Protein AF-A0AAD1P158-F1 (afdb_monomer_lite)

Sequence (132 aa):
MSQLLAHVVNGLGEASGDFLGRVFMQLELGDKYRGQFFTPWDVARMMAAMQLGDTEALFRDKPFITLSEPACGAGCMVLAFADVLRKGGVATAPVSVGLRDRYRSACGRNGIHTAVPVRDCRRSGGRQYPGE

Foldseek 3Di:
DVPVVVVVVVQVVPDQAPSVLVVCVVVVVDDVVVPDDDDDLVNLLVVLCVVCPQLCVVPVPPLEEEAEDAACFQNRNVSSNQVNCVVNVNQARWYQYFYHHPDCVRDPDDRDRDRPNSDDPDDDDDDDDDDD

Radius of gyration: 16.16 Å; chains: 1; bounding box: 36×33×43 Å

Secondary structure (DSSP, 8-state):
-HHHHHHHHHHHHHSSS-HHHHHHHHTT---TTTT-----HHHHHHHHHHHH--HHHHHSS-S-EEEEETT-TTSHHHHHHHHHHHHTT-SS--EEEEE--SSTTTS-SS---EE-----SS-----PPPP-

Structure (mmCIF, N/CA/C/O backbone):
data_AF-A0AAD1P158-F1
#
_entry.id   AF-A0AAD1P158-F1
#
loop_
_atom_site.group_PDB
_atom_site.id
_atom_site.type_symbol
_atom_site.label_atom_id
_atom_site.label_alt_id
_atom_site.label_comp_id
_atom_site.label_asym_id
_atom_site.label_entity_id
_atom_site.label_seq_id
_atom_site.pdbx_PDB_ins_code
_atom_site.Cartn_x
_atom_site.Cartn_y
_atom_site.Cartn_z
_atom_site.occupancy
_atom_site.B_iso_or_equiv
_atom_site.auth_seq_id
_atom_site.auth_comp_id
_atom_site.auth_asym_id
_atom_site.auth_atom_id
_atom_site.pdbx_PDB_model_num
ATOM 1 N N . MET A 1 1 ? 7.686 21.144 -18.673 1.00 57.72 1 MET A N 1
ATOM 2 C CA . MET A 1 1 ? 7.757 20.337 -17.430 1.00 57.72 1 MET A CA 1
ATOM 3 C C . MET A 1 1 ? 6.441 20.262 -16.637 1.00 57.72 1 MET A C 1
ATOM 5 O O . MET A 1 1 ? 6.331 19.378 -15.803 1.00 57.72 1 MET A O 1
ATOM 9 N N . SER A 1 2 ? 5.419 21.094 -16.889 1.00 83.56 2 SER A N 1
ATOM 10 C CA . SER A 1 2 ? 4.143 21.078 -16.136 1.00 83.56 2 SER A CA 1
ATOM 11 C C . SER A 1 2 ? 3.178 19.931 -16.484 1.00 83.56 2 SER A C 1
ATOM 13 O O . SER A 1 2 ? 2.347 19.565 -15.659 1.00 83.56 2 SER A O 1
ATOM 15 N N . GLN A 1 3 ? 3.286 19.339 -17.678 1.00 90.75 3 GLN A N 1
ATOM 16 C CA . GLN A 1 3 ? 2.332 18.331 -18.164 1.00 90.75 3 GLN A CA 1
ATOM 17 C C . GLN A 1 3 ? 2.412 16.994 -17.408 1.00 90.75 3 GLN A C 1
ATOM 19 O O . GLN A 1 3 ? 1.382 16.450 -17.030 1.00 90.75 3 GLN A O 1
ATOM 24 N N . LEU A 1 4 ? 3.616 16.482 -17.119 1.00 90.25 4 LEU A N 1
ATOM 25 C CA . LEU A 1 4 ? 3.776 15.223 -16.372 1.00 90.25 4 LEU A CA 1
ATOM 26 C C . LEU A 1 4 ? 3.225 15.321 -14.949 1.00 90.25 4 LEU A C 1
ATOM 28 O O . LEU A 1 4 ? 2.531 14.417 -14.494 1.00 90.25 4 LEU A O 1
ATOM 32 N N . LEU A 1 5 ? 3.482 16.439 -14.266 1.00 92.00 5 LEU A N 1
ATOM 33 C CA . LEU A 1 5 ? 2.915 16.686 -12.944 1.00 92.00 5 LEU A CA 1
ATOM 34 C C . LEU A 1 5 ? 1.381 16.707 -12.997 1.00 92.00 5 LEU A C 1
ATOM 36 O O . LEU A 1 5 ? 0.744 16.097 -12.146 1.00 92.00 5 LEU A O 1
ATOM 40 N N . ALA A 1 6 ? 0.793 17.348 -14.013 1.00 93.69 6 ALA A N 1
ATOM 41 C CA . ALA A 1 6 ? -0.656 17.357 -14.197 1.00 93.69 6 ALA A CA 1
ATOM 42 C C . ALA A 1 6 ? -1.222 15.939 -14.387 1.00 93.69 6 ALA A C 1
ATOM 44 O O . ALA A 1 6 ? -2.217 15.593 -13.756 1.00 93.69 6 ALA A O 1
ATOM 45 N N . HIS A 1 7 ? -0.563 15.085 -15.178 1.00 91.69 7 HIS A N 1
ATOM 46 C CA . HIS A 1 7 ? -0.972 13.685 -15.330 1.00 91.69 7 HIS A CA 1
ATOM 47 C C . HIS A 1 7 ? -0.879 12.892 -14.023 1.00 91.69 7 HIS A C 1
ATOM 49 O O . HIS A 1 7 ? -1.784 12.118 -13.727 1.00 91.69 7 HIS A O 1
ATOM 55 N N . VAL A 1 8 ? 0.170 13.104 -13.222 1.00 92.25 8 VAL A N 1
ATOM 56 C CA . VAL A 1 8 ? 0.309 12.449 -11.912 1.00 92.25 8 VAL A CA 1
ATOM 57 C C . VAL A 1 8 ? -0.792 12.897 -10.953 1.00 92.25 8 VAL A C 1
ATOM 59 O O . VAL A 1 8 ? -1.414 12.057 -10.310 1.00 92.25 8 VAL A O 1
ATOM 62 N N . VAL A 1 9 ? -1.068 14.202 -10.879 1.00 92.88 9 VAL A N 1
ATOM 63 C CA . VAL A 1 9 ? -2.142 14.744 -10.032 1.00 92.88 9 VAL A CA 1
ATOM 64 C C . VAL A 1 9 ? -3.499 14.180 -10.452 1.00 92.88 9 VAL A C 1
ATOM 66 O O . VAL A 1 9 ? -4.256 13.725 -9.597 1.00 92.88 9 VAL A O 1
ATOM 69 N N . ASN A 1 10 ? -3.785 14.149 -11.755 1.00 92.62 10 ASN A N 1
ATOM 70 C CA . ASN A 1 10 ? -5.036 13.601 -12.272 1.00 92.62 10 ASN A CA 1
ATOM 71 C C . ASN A 1 10 ? -5.158 12.097 -11.980 1.00 92.62 10 ASN A C 1
ATOM 73 O O . ASN A 1 10 ? -6.175 11.665 -11.446 1.00 92.62 10 ASN A O 1
ATOM 77 N N . GLY A 1 11 ? -4.109 11.312 -12.248 1.00 89.38 11 GLY A N 1
ATOM 78 C CA . GLY A 1 11 ? -4.113 9.863 -12.023 1.00 89.38 11 GLY A CA 1
ATOM 79 C C . GLY A 1 11 ? -4.240 9.472 -10.548 1.00 89.38 11 GLY A C 1
ATOM 80 O O . GLY A 1 11 ? -4.922 8.504 -10.222 1.00 89.38 11 GLY A O 1
ATOM 81 N N . LEU A 1 12 ? -3.648 10.252 -9.637 1.00 89.06 12 LEU A N 1
ATOM 82 C CA . LEU A 1 12 ? -3.843 10.078 -8.192 1.00 89.06 12 LEU A CA 1
ATOM 83 C C . LEU A 1 12 ? -5.257 10.471 -7.729 1.00 89.06 12 LEU A C 1
ATOM 85 O O . LEU A 1 12 ? -5.711 9.986 -6.693 1.00 89.06 12 LEU A O 1
ATOM 89 N N . GLY A 1 13 ? -5.941 11.352 -8.465 1.00 87.56 13 GLY A N 1
ATOM 90 C CA . GLY A 1 13 ? -7.290 11.824 -8.150 1.00 87.56 13 GLY A CA 1
ATOM 91 C C . GLY A 1 13 ? -8.424 10.933 -8.668 1.00 87.56 13 GLY A C 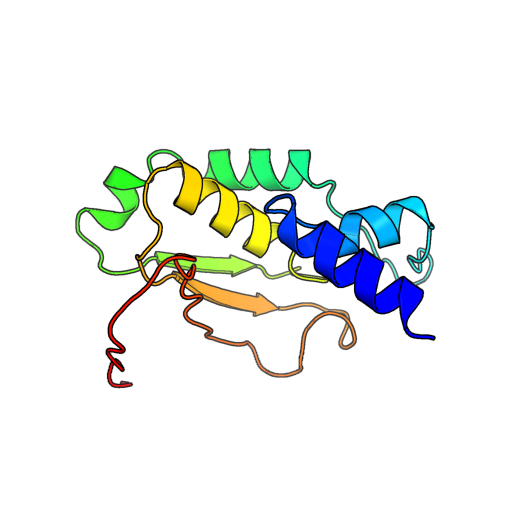1
ATOM 92 O O . GLY A 1 13 ? -9.506 10.953 -8.087 1.00 87.56 13 GLY A O 1
ATOM 93 N N . GLU A 1 14 ? -8.203 10.154 -9.731 1.00 86.88 14 GLU A N 1
ATOM 94 C CA . GLU A 1 14 ? -9.245 9.322 -10.357 1.00 86.88 14 GLU A CA 1
ATOM 95 C C . GLU A 1 14 ? -9.705 8.161 -9.476 1.00 86.88 14 GLU A C 1
ATOM 97 O O . GLU A 1 14 ? -10.902 7.899 -9.349 1.00 86.88 14 GLU A O 1
ATOM 102 N N . ALA A 1 15 ? -8.758 7.433 -8.888 1.00 80.81 15 ALA A N 1
ATOM 103 C CA . ALA A 1 15 ? -9.063 6.251 -8.107 1.00 80.81 15 ALA A CA 1
ATOM 104 C C . ALA A 1 1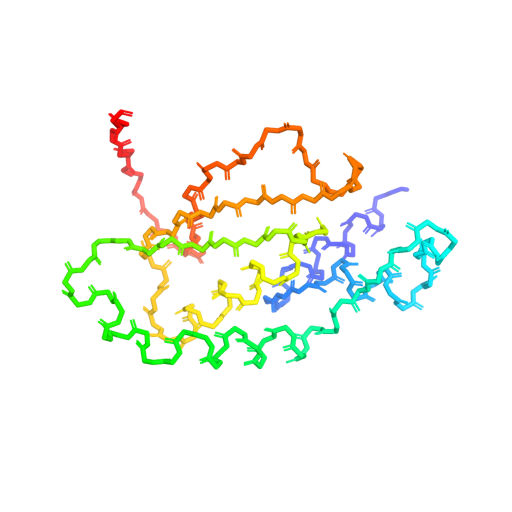5 ? -8.009 6.008 -7.034 1.00 80.81 15 ALA A C 1
ATOM 106 O O . ALA A 1 15 ? -6.809 6.189 -7.224 1.00 80.81 15 ALA A O 1
ATOM 107 N N . SER A 1 16 ? -8.474 5.489 -5.908 1.00 80.06 16 SER A N 1
ATOM 108 C CA . SER A 1 16 ? -7.610 4.930 -4.879 1.00 80.06 16 SER A CA 1
ATOM 109 C C . SER A 1 16 ? -6.830 3.727 -5.396 1.00 80.06 16 SER A C 1
ATOM 111 O O . SER A 1 16 ? -7.410 2.755 -5.891 1.00 80.06 16 SER A O 1
ATOM 113 N N . GLY A 1 17 ? -5.525 3.753 -5.180 1.00 86.75 17 GLY A N 1
ATOM 114 C CA . GLY A 1 17 ? -4.669 2.592 -5.320 1.00 86.75 17 GLY A CA 1
ATOM 115 C C . GLY A 1 17 ? -3.230 2.979 -5.586 1.00 86.75 17 GLY A C 1
ATOM 116 O O . GLY A 1 17 ? -2.867 4.153 -5.531 1.00 86.75 17 GLY A O 1
ATOM 117 N N . ASP A 1 18 ? -2.414 1.982 -5.904 1.00 90.25 18 ASP A N 1
ATOM 118 C CA . ASP A 1 18 ? -1.010 2.201 -6.233 1.00 90.25 18 ASP A CA 1
ATOM 119 C C . ASP A 1 18 ? -0.844 2.639 -7.701 1.00 90.25 18 ASP A C 1
ATOM 121 O O . ASP A 1 18 ? -0.457 1.868 -8.580 1.00 90.25 18 ASP A O 1
ATOM 125 N N . PHE A 1 19 ? -1.246 3.876 -8.010 1.00 91.44 19 PHE A N 1
ATOM 126 C CA . PHE A 1 19 ? -1.091 4.451 -9.352 1.00 91.44 19 PHE A CA 1
ATOM 127 C C . PHE A 1 19 ? 0.386 4.535 -9.757 1.00 91.44 19 PHE A C 1
ATOM 129 O O . PHE A 1 19 ? 0.759 4.048 -10.824 1.00 91.44 19 PHE A O 1
ATOM 136 N N . LEU A 1 20 ? 1.229 5.108 -8.893 1.00 90.62 20 LEU A N 1
ATOM 137 C CA . LEU A 1 20 ? 2.649 5.293 -9.189 1.00 90.62 20 LEU A CA 1
ATOM 138 C C . LEU A 1 20 ? 3.386 3.959 -9.294 1.00 90.62 20 LEU A C 1
ATOM 140 O O . LEU A 1 20 ? 4.178 3.801 -10.218 1.00 90.62 20 LEU A O 1
ATOM 144 N N . GLY A 1 21 ? 3.098 2.985 -8.426 1.00 89.25 21 GLY A N 1
ATOM 145 C CA . GLY A 1 21 ? 3.670 1.647 -8.534 1.00 89.25 21 GLY A CA 1
ATOM 146 C C . GLY A 1 21 ? 3.251 0.939 -9.818 1.00 89.25 21 GLY A C 1
ATOM 147 O O . GLY A 1 21 ? 4.102 0.361 -10.490 1.00 89.25 21 GLY A O 1
ATOM 148 N N . ARG A 1 22 ? 1.987 1.063 -10.250 1.00 90.44 22 ARG A N 1
ATOM 149 C CA . ARG A 1 22 ? 1.547 0.522 -11.550 1.00 90.44 22 ARG A CA 1
ATOM 150 C C . ARG A 1 22 ? 2.297 1.145 -12.723 1.00 90.44 22 ARG A C 1
ATOM 152 O O . ARG A 1 22 ? 2.800 0.401 -13.558 1.00 90.44 22 ARG A O 1
ATOM 159 N N . VAL A 1 23 ? 2.421 2.473 -12.768 1.00 91.56 23 VAL A N 1
ATOM 160 C CA . VAL A 1 23 ? 3.193 3.164 -13.818 1.00 91.56 23 VAL A CA 1
ATOM 161 C C . VAL A 1 23 ? 4.660 2.726 -13.785 1.00 91.56 23 VAL A C 1
ATOM 163 O O . VAL A 1 23 ? 5.241 2.430 -14.825 1.00 91.56 23 VAL A O 1
ATOM 166 N N . PHE A 1 24 ? 5.251 2.623 -12.594 1.00 90.12 24 PHE A N 1
ATOM 167 C CA . PHE A 1 24 ? 6.638 2.202 -12.409 1.00 90.12 24 PHE A CA 1
ATOM 168 C C . PHE A 1 24 ? 6.890 0.772 -12.909 1.00 90.12 24 PHE A C 1
ATOM 170 O O . PHE A 1 24 ? 7.892 0.519 -13.578 1.00 90.12 24 PHE A O 1
ATOM 177 N N . MET A 1 25 ? 5.959 -0.148 -12.635 1.00 88.88 25 MET A N 1
ATOM 178 C CA . MET A 1 25 ? 5.995 -1.521 -13.143 1.00 88.88 25 MET A CA 1
ATOM 179 C C . MET A 1 25 ? 5.797 -1.578 -14.662 1.00 88.88 25 MET A C 1
ATOM 181 O O . MET A 1 25 ? 6.532 -2.293 -15.334 1.00 88.88 25 MET A O 1
ATOM 185 N N . GLN A 1 26 ? 4.833 -0.826 -15.207 1.00 91.50 26 GLN A N 1
ATOM 186 C CA . GLN A 1 26 ? 4.534 -0.794 -16.647 1.00 91.50 26 GLN A CA 1
ATOM 187 C C . GLN A 1 26 ? 5.690 -0.245 -17.483 1.00 91.50 26 GLN A C 1
ATOM 189 O O . GLN A 1 26 ? 5.912 -0.702 -18.598 1.00 91.50 26 GLN A O 1
ATOM 194 N N . LEU A 1 27 ? 6.418 0.733 -16.945 1.00 92.44 27 LEU A N 1
ATOM 195 C CA . LEU A 1 27 ? 7.603 1.305 -17.578 1.00 92.44 27 LEU A CA 1
ATOM 196 C C . LEU A 1 27 ? 8.881 0.492 -17.302 1.00 92.44 27 LEU A C 1
ATOM 198 O O . LEU A 1 27 ? 9.960 0.913 -17.709 1.00 92.44 27 LEU A O 1
ATOM 202 N N . GLU A 1 28 ? 8.772 -0.636 -16.591 1.00 89.50 28 GLU A N 1
ATOM 203 C CA . GLU A 1 28 ? 9.887 -1.506 -16.202 1.00 89.50 28 GLU A CA 1
ATOM 204 C C . GLU A 1 28 ? 11.053 -0.766 -15.521 1.00 89.50 28 GLU A C 1
ATOM 206 O O . GLU A 1 28 ? 12.218 -1.130 -15.666 1.00 89.50 28 GLU A O 1
ATOM 211 N N . LEU A 1 29 ? 10.749 0.261 -14.723 1.00 88.31 29 LEU A N 1
ATOM 212 C CA . LEU A 1 29 ? 11.761 1.108 -14.074 1.00 88.31 29 LEU A CA 1
ATOM 213 C C . LEU A 1 29 ? 12.426 0.443 -12.853 1.00 88.31 29 LEU A C 1
ATOM 215 O O . LEU A 1 29 ? 13.264 1.051 -12.186 1.00 88.31 29 LEU A O 1
ATOM 219 N N . GLY A 1 30 ? 12.042 -0.796 -12.539 1.00 83.25 30 GLY A N 1
ATOM 220 C CA . GLY A 1 30 ? 12.556 -1.563 -11.409 1.00 83.25 30 GLY A CA 1
ATOM 221 C C . GLY A 1 30 ? 13.939 -2.155 -11.647 1.00 83.25 30 GLY A C 1
ATOM 222 O O . GLY A 1 30 ? 14.233 -2.715 -12.701 1.00 83.25 30 GLY A O 1
ATOM 223 N N . ASP A 1 31 ? 14.774 -2.105 -10.611 1.00 83.56 31 ASP A N 1
ATOM 224 C CA . ASP A 1 31 ? 16.100 -2.716 -10.636 1.00 83.56 31 ASP A CA 1
ATOM 225 C C . ASP A 1 31 ? 16.043 -4.181 -10.168 1.00 83.56 31 ASP A C 1
ATOM 227 O O . ASP A 1 31 ? 16.087 -4.491 -8.970 1.00 83.56 31 ASP A O 1
ATOM 231 N N . LYS A 1 32 ? 15.958 -5.090 -11.146 1.00 79.44 32 LYS A N 1
ATOM 232 C CA . LYS A 1 32 ? 15.922 -6.546 -10.931 1.00 79.44 32 LYS A CA 1
ATOM 233 C C . LYS A 1 32 ? 17.220 -7.069 -10.299 1.00 79.44 32 LYS A C 1
ATOM 235 O O . LYS A 1 32 ? 17.173 -7.991 -9.489 1.00 79.44 32 LYS A O 1
ATOM 240 N N . TYR A 1 33 ? 18.367 -6.460 -10.614 1.00 79.88 33 TYR A N 1
ATOM 241 C CA . TYR A 1 33 ? 19.676 -6.873 -10.091 1.00 79.88 33 TYR A CA 1
ATOM 242 C C . TYR A 1 33 ? 19.842 -6.528 -8.612 1.00 79.8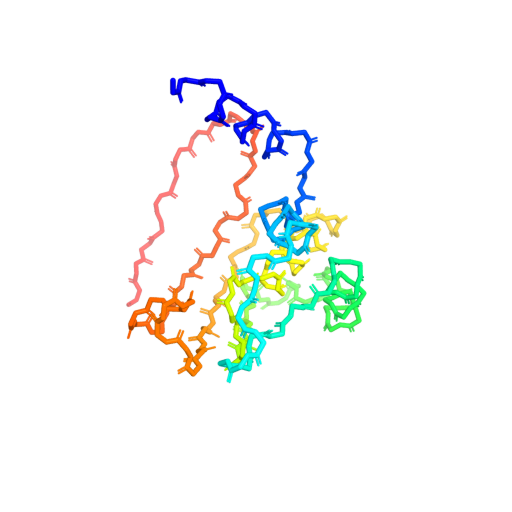8 33 TYR A C 1
ATOM 244 O O . TYR A 1 33 ? 20.567 -7.207 -7.889 1.00 79.88 33 TYR A O 1
ATOM 252 N N . ARG A 1 34 ? 19.125 -5.504 -8.140 1.00 78.94 34 ARG A N 1
ATOM 253 C CA . ARG A 1 34 ? 19.058 -5.135 -6.720 1.00 78.94 34 ARG A CA 1
ATOM 254 C C . ARG A 1 34 ? 17.911 -5.817 -5.971 1.00 78.94 34 ARG A C 1
ATOM 256 O O . ARG A 1 34 ? 17.670 -5.483 -4.813 1.00 78.94 34 ARG A O 1
ATOM 263 N N . GLY A 1 35 ? 17.231 -6.776 -6.607 1.00 74.56 35 GLY A N 1
ATOM 264 C CA . GLY A 1 35 ? 16.169 -7.570 -5.993 1.00 74.56 35 GLY A CA 1
ATOM 265 C C . GLY A 1 35 ? 14.897 -6.777 -5.693 1.00 74.56 35 GLY A C 1
ATOM 266 O O . GLY A 1 35 ? 14.203 -7.098 -4.730 1.00 74.56 35 GLY A O 1
ATOM 267 N N . GLN A 1 36 ? 14.595 -5.730 -6.470 1.00 80.88 36 GLN A N 1
ATOM 268 C CA . GLN A 1 36 ? 13.319 -5.024 -6.352 1.00 80.88 36 GLN A CA 1
ATOM 269 C C . GLN A 1 36 ? 12.218 -5.845 -7.025 1.00 80.88 36 GLN A C 1
ATOM 271 O O . GLN A 1 36 ? 12.189 -5.987 -8.248 1.00 80.88 36 GLN A O 1
ATOM 276 N N . PHE A 1 37 ? 11.304 -6.368 -6.214 1.00 81.62 37 PHE A N 1
ATOM 277 C CA . PHE A 1 37 ? 10.111 -7.067 -6.674 1.00 81.62 37 PHE A CA 1
ATOM 278 C C . PHE A 1 37 ? 8.879 -6.277 -6.255 1.00 81.62 37 PHE A C 1
ATOM 280 O O . PHE A 1 37 ? 8.805 -5.773 -5.135 1.00 81.62 37 PHE A O 1
ATOM 287 N N . PHE A 1 38 ? 7.917 -6.170 -7.166 1.00 84.62 38 PHE A N 1
ATOM 288 C CA . PHE A 1 38 ? 6.691 -5.418 -6.942 1.00 84.62 38 PHE A CA 1
ATOM 289 C C . PHE A 1 38 ? 5.516 -6.375 -6.800 1.00 84.62 38 PHE A C 1
ATOM 291 O O . PHE A 1 38 ? 5.313 -7.248 -7.645 1.00 84.62 38 PHE A O 1
ATOM 298 N N . THR A 1 39 ? 4.729 -6.185 -5.745 1.00 89.81 39 THR A N 1
ATOM 299 C CA . THR A 1 39 ? 3.456 -6.883 -5.560 1.00 89.81 39 THR A CA 1
ATOM 300 C C . THR A 1 39 ? 2.408 -6.245 -6.473 1.00 89.81 39 THR A C 1
ATOM 302 O O . THR A 1 39 ? 2.132 -5.055 -6.316 1.00 89.81 39 THR A O 1
ATOM 305 N N . PRO A 1 40 ? 1.786 -6.988 -7.407 1.00 91.44 40 PRO A N 1
ATOM 306 C CA . PRO A 1 40 ? 0.711 -6.442 -8.228 1.00 91.44 40 PRO A CA 1
ATOM 307 C C . PRO A 1 40 ? -0.465 -5.958 -7.369 1.00 91.44 40 PRO A C 1
ATOM 309 O O . PRO A 1 40 ? -0.839 -6.611 -6.393 1.00 91.44 40 PRO A O 1
ATOM 312 N N . TRP A 1 41 ? -1.081 -4.839 -7.762 1.00 92.62 41 TRP A N 1
ATOM 313 C CA . TRP A 1 41 ? -2.124 -4.160 -6.980 1.00 92.62 41 TRP A CA 1
ATOM 314 C C . TRP A 1 41 ? -3.279 -5.077 -6.548 1.00 92.62 41 TRP A C 1
ATOM 316 O O . TRP A 1 41 ? -3.707 -5.040 -5.395 1.00 92.62 41 TRP A O 1
ATOM 326 N N . ASP A 1 42 ? -3.776 -5.931 -7.443 1.00 93.69 42 ASP A N 1
ATOM 327 C CA . ASP A 1 42 ? -4.895 -6.824 -7.122 1.00 93.69 42 ASP A CA 1
ATOM 328 C C . ASP A 1 42 ? -4.492 -7.953 -6.163 1.00 93.69 42 ASP A C 1
ATOM 330 O O . ASP A 1 42 ? -5.282 -8.329 -5.296 1.00 93.69 42 ASP A O 1
ATOM 334 N N . VAL A 1 43 ? -3.241 -8.423 -6.236 1.00 95.19 43 VAL A N 1
ATOM 335 C CA . VAL A 1 43 ? -2.688 -9.393 -5.277 1.00 95.19 43 VAL A CA 1
ATOM 336 C C . VAL A 1 43 ? -2.555 -8.743 -3.901 1.00 95.19 43 VAL A C 1
ATOM 338 O O . VAL A 1 43 ? -2.984 -9.325 -2.907 1.00 95.19 43 VAL A O 1
ATOM 341 N N . ALA A 1 44 ? -2.042 -7.511 -3.834 1.00 94.88 44 ALA A N 1
ATOM 342 C CA . ALA A 1 44 ? -1.963 -6.754 -2.585 1.00 94.88 44 ALA A CA 1
ATOM 343 C C . ALA A 1 44 ? -3.350 -6.557 -1.949 1.00 94.88 44 ALA A C 1
ATOM 345 O O . ALA A 1 44 ? -3.521 -6.792 -0.752 1.00 94.88 44 ALA A O 1
ATOM 346 N N . ARG A 1 45 ? -4.364 -6.196 -2.749 1.00 94.38 45 ARG A N 1
ATOM 347 C CA . ARG A 1 45 ? -5.746 -6.019 -2.272 1.00 94.38 45 ARG A CA 1
ATOM 348 C C . ARG A 1 45 ? -6.355 -7.322 -1.763 1.00 94.38 45 ARG A C 1
ATOM 350 O O . ARG A 1 45 ? -6.975 -7.320 -0.704 1.00 94.38 45 ARG A O 1
ATOM 357 N N . MET A 1 46 ? -6.165 -8.421 -2.492 1.00 96.19 46 MET A N 1
ATOM 358 C CA . MET A 1 46 ? -6.619 -9.745 -2.066 1.00 96.19 46 MET A CA 1
ATOM 359 C C . MET A 1 46 ? -5.992 -10.127 -0.721 1.00 96.19 46 MET A C 1
ATOM 361 O O . MET A 1 46 ? -6.709 -10.486 0.209 1.00 96.19 46 MET A O 1
ATOM 365 N N . MET A 1 47 ? -4.669 -9.990 -0.589 1.00 96.31 47 MET A N 1
ATOM 366 C CA . MET A 1 47 ? -3.960 -10.310 0.652 1.00 96.31 47 MET A CA 1
ATOM 367 C C . MET A 1 47 ? -4.406 -9.426 1.822 1.00 96.31 47 MET A C 1
ATOM 369 O O . MET A 1 47 ? -4.555 -9.928 2.933 1.00 96.31 47 MET A O 1
ATOM 373 N N . ALA A 1 48 ? -4.640 -8.133 1.591 1.00 94.19 48 ALA A N 1
ATOM 374 C CA . ALA A 1 48 ? -5.159 -7.228 2.614 1.00 94.19 48 ALA A CA 1
ATOM 375 C C . ALA A 1 48 ? -6.577 -7.622 3.062 1.00 94.19 48 ALA A C 1
ATOM 377 O O . ALA A 1 48 ? -6.851 -7.664 4.258 1.00 94.19 48 ALA A O 1
ATOM 378 N N . ALA A 1 49 ? -7.459 -7.971 2.120 1.00 94.06 49 ALA A N 1
ATOM 379 C CA . ALA A 1 49 ? -8.818 -8.417 2.422 1.00 94.06 49 ALA A CA 1
ATOM 380 C C . ALA A 1 49 ? -8.836 -9.719 3.231 1.00 94.06 49 ALA A C 1
ATOM 382 O O . ALA A 1 49 ? -9.565 -9.819 4.213 1.00 94.06 49 ALA A O 1
ATOM 383 N N . MET A 1 50 ? -7.989 -10.685 2.869 1.00 94.81 50 MET A N 1
ATOM 384 C CA . MET A 1 50 ? -7.855 -11.939 3.615 1.00 94.81 50 MET A CA 1
ATOM 385 C C . MET A 1 50 ? -7.330 -11.723 5.039 1.00 94.81 50 MET A C 1
ATOM 387 O O . MET A 1 50 ? -7.765 -12.416 5.953 1.00 94.81 50 MET A O 1
ATOM 391 N N . GLN A 1 51 ? -6.399 -10.785 5.233 1.00 92.81 51 GLN A N 1
ATOM 392 C CA . GLN A 1 51 ? -5.807 -10.510 6.546 1.00 92.81 51 GLN A CA 1
ATOM 393 C C . GLN A 1 51 ? -6.719 -9.693 7.463 1.00 92.81 51 GLN A C 1
ATOM 395 O O . GLN A 1 51 ? -6.719 -9.923 8.669 1.00 92.81 51 GLN A O 1
ATOM 400 N N . LEU A 1 52 ? -7.475 -8.738 6.915 1.00 90.38 52 LEU A N 1
ATOM 401 C CA . LEU A 1 52 ? -8.429 -7.949 7.695 1.00 90.38 52 LEU A CA 1
ATOM 402 C C . LEU A 1 52 ? -9.699 -8.744 8.011 1.00 90.38 52 LEU A C 1
ATOM 404 O O . LEU A 1 52 ? -10.215 -8.647 9.117 1.00 90.38 52 LEU A O 1
ATOM 408 N N . GLY A 1 53 ? -10.206 -9.545 7.071 1.00 89.25 53 GLY A N 1
ATOM 409 C CA . GLY A 1 53 ? -11.464 -10.260 7.267 1.00 89.25 53 GLY A CA 1
ATOM 410 C C . GLY A 1 53 ? -12.618 -9.299 7.581 1.00 89.25 53 GLY A C 1
ATOM 411 O O . GLY A 1 53 ? -12.872 -8.366 6.819 1.00 89.25 53 GLY A O 1
ATOM 412 N N . ASP A 1 54 ? -13.312 -9.533 8.698 1.00 88.81 54 ASP A N 1
ATOM 413 C CA . ASP A 1 54 ? -14.391 -8.664 9.178 1.00 88.81 54 ASP A CA 1
ATOM 414 C C . ASP A 1 54 ? -13.826 -7.393 9.833 1.00 88.81 54 ASP A C 1
ATOM 416 O O . ASP A 1 54 ? -13.361 -7.384 10.979 1.00 88.81 54 ASP A O 1
ATOM 420 N N . THR A 1 55 ? -13.886 -6.296 9.079 1.00 84.75 55 THR A N 1
ATOM 421 C CA . THR A 1 55 ? -13.398 -4.991 9.516 1.00 84.75 55 THR A CA 1
ATOM 422 C C . THR A 1 55 ? -14.222 -4.396 10.651 1.00 84.75 55 THR A C 1
ATOM 424 O O . THR A 1 55 ? -13.650 -3.696 11.474 1.00 84.75 55 THR A O 1
ATOM 427 N N . GLU A 1 56 ? -15.523 -4.667 10.768 1.00 82.94 56 GLU A N 1
ATOM 428 C CA . GLU A 1 56 ? -16.316 -4.135 11.886 1.00 82.94 56 GLU A CA 1
ATOM 429 C C . GLU A 1 56 ? -15.940 -4.826 13.200 1.00 82.94 56 GLU A C 1
ATOM 431 O O . GLU A 1 56 ? -15.777 -4.176 14.236 1.00 82.94 56 GLU A O 1
ATOM 436 N N . ALA A 1 57 ? -15.729 -6.144 13.156 1.00 86.19 57 ALA A N 1
ATOM 437 C CA . ALA A 1 57 ? -15.287 -6.909 14.318 1.00 86.19 57 ALA A CA 1
ATOM 438 C C . ALA A 1 57 ? -13.905 -6.461 14.830 1.00 86.19 57 ALA A C 1
ATOM 440 O O . ALA A 1 57 ? -13.686 -6.422 16.042 1.00 86.19 57 ALA A O 1
ATOM 441 N N . LEU A 1 58 ? -12.989 -6.075 13.933 1.00 85.06 58 LEU A N 1
ATOM 442 C CA . LEU A 1 58 ? -11.637 -5.606 14.273 1.00 85.06 58 LEU A CA 1
ATOM 443 C C . LEU A 1 58 ? -11.617 -4.353 15.162 1.00 85.06 58 LEU A C 1
ATOM 445 O O . LEU A 1 58 ? -10.735 -4.233 16.016 1.00 85.06 58 LEU A O 1
ATOM 449 N N . PHE A 1 59 ? -12.571 -3.440 14.964 1.00 85.38 59 PHE A N 1
ATOM 450 C CA . PHE A 1 59 ? -12.639 -2.154 15.670 1.00 85.38 59 PHE A CA 1
ATOM 451 C C . PHE A 1 59 ? -13.729 -2.100 16.749 1.00 85.38 59 PHE A C 1
ATOM 453 O O . PHE A 1 59 ? -13.895 -1.063 17.386 1.00 85.38 59 PHE A O 1
ATOM 460 N N . ARG A 1 60 ? -14.450 -3.202 17.001 1.00 85.00 60 ARG A N 1
ATOM 461 C CA . ARG A 1 60 ? -15.538 -3.249 17.995 1.00 85.00 60 ARG A CA 1
ATOM 462 C C . ARG A 1 60 ? -15.088 -2.811 19.391 1.00 85.00 60 ARG A C 1
ATOM 464 O O . ARG A 1 60 ? -15.743 -1.980 20.010 1.00 85.00 60 ARG A O 1
ATOM 471 N N . ASP A 1 61 ? -13.956 -3.347 19.843 1.00 85.50 61 ASP A N 1
ATOM 472 C CA . ASP A 1 61 ? -13.430 -3.134 21.200 1.00 85.50 61 ASP A CA 1
ATOM 473 C C . ASP A 1 61 ? -12.090 -2.381 21.204 1.00 85.50 61 ASP A C 1
ATOM 475 O O . ASP A 1 61 ? -11.435 -2.257 22.240 1.00 85.50 61 ASP A O 1
ATOM 479 N N . LYS A 1 62 ? -11.630 -1.914 20.035 1.00 82.62 62 LYS A N 1
ATOM 480 C CA . LYS A 1 62 ? -10.311 -1.297 19.867 1.00 82.62 62 LYS A CA 1
ATOM 481 C C . LYS A 1 62 ? -10.413 0.004 19.079 1.00 82.62 62 LYS A C 1
ATOM 483 O O . LYS A 1 62 ? -10.930 -0.006 17.965 1.00 82.62 62 LYS A O 1
ATOM 488 N N . PRO A 1 63 ? -9.844 1.108 19.593 1.00 81.00 63 PRO A N 1
ATOM 489 C CA . PRO A 1 63 ? -9.866 2.384 18.887 1.00 81.00 63 PRO A CA 1
ATOM 490 C C . PRO A 1 63 ? -8.927 2.411 17.673 1.00 81.00 63 PRO A C 1
ATOM 492 O O . PRO A 1 63 ? -9.070 3.289 16.830 1.00 81.00 63 PRO A O 1
ATOM 495 N N . PHE A 1 64 ? -7.971 1.479 17.574 1.00 85.06 64 PHE A N 1
ATOM 496 C CA . PHE A 1 64 ? -7.045 1.353 16.450 1.00 85.06 64 PHE A CA 1
ATOM 497 C C . PHE A 1 64 ? -6.583 -0.093 16.249 1.00 85.06 64 PHE A C 1
ATOM 499 O O . PHE A 1 64 ? -6.685 -0.929 17.150 1.00 85.06 64 PHE A O 1
ATOM 506 N N . ILE A 1 65 ? -5.996 -0.359 15.083 1.00 85.69 65 ILE A N 1
ATOM 507 C CA . ILE A 1 65 ? -5.257 -1.597 14.802 1.00 85.69 65 ILE A CA 1
ATOM 508 C C . ILE A 1 65 ? -3.799 -1.283 14.467 1.00 85.69 65 ILE A C 1
ATOM 510 O O . ILE A 1 65 ? -3.478 -0.171 14.040 1.00 85.69 65 ILE A O 1
ATOM 514 N N . THR A 1 66 ? -2.925 -2.275 14.634 1.00 86.50 66 THR A N 1
ATOM 515 C CA . THR A 1 66 ? -1.509 -2.169 14.270 1.00 86.50 66 THR A CA 1
ATOM 516 C C . THR A 1 66 ? -1.197 -3.089 13.095 1.00 86.50 66 THR A C 1
ATOM 518 O O . THR A 1 66 ? -1.438 -4.291 13.175 1.00 86.50 66 THR A O 1
ATOM 521 N N . LEU A 1 67 ? -0.626 -2.541 12.025 1.00 86.31 67 LEU A N 1
ATOM 522 C CA . LEU A 1 67 ? -0.122 -3.283 10.870 1.00 86.31 67 LEU A CA 1
ATOM 523 C C . LEU A 1 67 ? 1.404 -3.340 10.931 1.00 86.31 67 LEU A C 1
ATOM 525 O O . LEU A 1 67 ? 2.049 -2.318 11.150 1.00 86.31 67 LEU A O 1
ATOM 529 N N . SER A 1 68 ? 2.002 -4.510 10.709 1.00 85.75 68 SER A N 1
ATOM 530 C CA . SER A 1 68 ? 3.454 -4.639 10.551 1.00 85.75 68 SER A CA 1
ATOM 531 C C . SER A 1 68 ? 3.769 -5.116 9.146 1.00 85.75 68 SER A C 1
ATOM 533 O O . SER A 1 68 ? 3.356 -6.205 8.768 1.00 85.75 68 SER A O 1
ATOM 535 N N . GLU A 1 69 ? 4.535 -4.319 8.406 1.00 84.69 69 GLU A N 1
ATOM 536 C CA . GLU A 1 69 ? 4.970 -4.666 7.059 1.00 84.69 69 GLU A CA 1
ATOM 537 C C . GLU A 1 69 ? 6.511 -4.646 6.993 1.00 84.69 69 GLU A C 1
ATOM 539 O O . GLU A 1 69 ? 7.124 -3.576 6.905 1.00 84.69 69 GLU A O 1
ATOM 544 N N . PRO A 1 70 ? 7.165 -5.817 7.134 1.00 82.12 70 PRO A N 1
ATOM 545 C CA . PRO A 1 70 ? 8.616 -5.924 7.237 1.00 82.12 70 PRO A CA 1
ATOM 546 C C . PRO A 1 70 ? 9.361 -5.828 5.895 1.00 82.12 70 PRO A C 1
ATOM 548 O O . PRO A 1 70 ? 10.590 -5.720 5.907 1.00 82.12 70 PRO A O 1
ATOM 551 N N . ALA A 1 71 ? 8.643 -5.907 4.772 1.00 84.75 71 ALA A N 1
ATOM 552 C CA . ALA A 1 71 ? 9.170 -5.788 3.417 1.00 84.75 71 ALA A CA 1
ATOM 553 C C . ALA A 1 71 ? 8.350 -4.748 2.641 1.00 84.75 71 ALA A C 1
ATOM 555 O O . ALA A 1 71 ? 7.814 -5.012 1.565 1.00 84.75 71 ALA A O 1
ATOM 556 N N . CYS A 1 72 ? 8.210 -3.559 3.233 1.00 83.00 72 CYS A N 1
ATOM 557 C CA . CYS A 1 72 ? 7.230 -2.582 2.778 1.00 83.00 72 CYS A CA 1
ATOM 558 C C . CYS A 1 72 ? 7.513 -2.001 1.397 1.00 83.00 72 CYS A C 1
ATOM 560 O O . CYS A 1 72 ? 6.561 -1.567 0.746 1.00 83.00 72 CYS A O 1
ATOM 562 N N . GLY A 1 73 ? 8.762 -2.008 0.921 1.00 86.00 73 GLY A N 1
ATOM 563 C CA . GLY A 1 73 ? 9.135 -1.405 -0.352 1.00 86.00 73 GLY A CA 1
ATOM 564 C C . GLY A 1 73 ? 8.608 0.027 -0.455 1.00 86.00 73 GLY A C 1
ATOM 565 O O . GLY A 1 73 ? 8.841 0.848 0.428 1.00 86.00 73 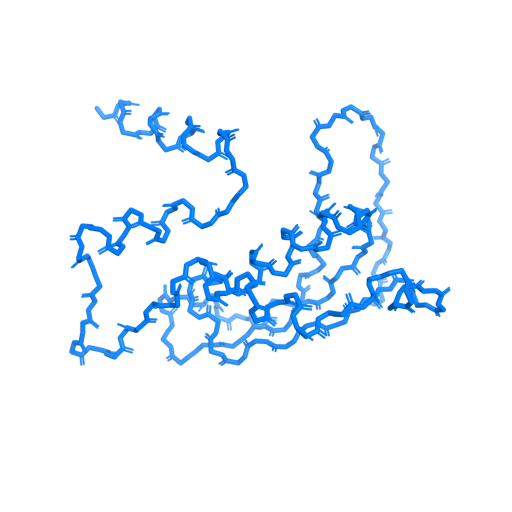GLY A O 1
ATOM 566 N N . ALA A 1 74 ? 7.859 0.315 -1.523 1.00 84.50 74 ALA A N 1
ATOM 567 C CA . ALA A 1 74 ? 7.193 1.606 -1.729 1.00 84.50 74 ALA A CA 1
ATOM 568 C C . ALA A 1 74 ? 5.841 1.751 -0.989 1.00 84.50 74 ALA A C 1
ATOM 570 O O . ALA A 1 74 ? 5.173 2.773 -1.116 1.00 84.50 74 ALA A O 1
ATOM 571 N N . GLY A 1 75 ? 5.412 0.736 -0.233 1.00 87.81 75 GLY A N 1
ATOM 572 C CA . GLY A 1 75 ? 4.209 0.773 0.601 1.00 87.81 75 GLY A CA 1
ATOM 573 C C . GLY A 1 75 ? 2.922 0.260 -0.055 1.00 87.81 75 GLY A C 1
ATOM 574 O O . GLY A 1 75 ? 1.848 0.490 0.501 1.00 87.81 75 GLY A O 1
ATOM 575 N N . CYS A 1 76 ? 2.983 -0.459 -1.187 1.00 91.44 76 CYS A N 1
ATOM 576 C CA . CYS A 1 76 ? 1.789 -0.971 -1.890 1.00 91.44 76 CYS A CA 1
ATOM 577 C C . CYS A 1 76 ? 0.840 -1.758 -0.967 1.00 91.44 76 CYS A C 1
ATOM 579 O O . CYS A 1 76 ? -0.378 -1.602 -1.051 1.00 91.44 76 CYS A O 1
ATOM 581 N N . MET A 1 77 ? 1.378 -2.577 -0.056 1.00 92.75 77 MET A N 1
ATOM 582 C CA . MET A 1 77 ? 0.564 -3.329 0.906 1.00 92.75 77 MET A CA 1
ATOM 583 C C . MET A 1 77 ? -0.205 -2.421 1.863 1.00 92.75 77 MET A C 1
ATOM 585 O O . MET A 1 77 ? -1.391 -2.634 2.091 1.00 92.75 77 MET A O 1
ATOM 589 N N . VAL A 1 78 ? 0.431 -1.368 2.376 1.00 90.75 78 VAL A N 1
ATOM 590 C CA . VAL A 1 78 ? -0.210 -0.399 3.279 1.00 90.75 78 VAL A CA 1
ATOM 591 C C . VAL A 1 78 ? -1.353 0.324 2.568 1.00 90.75 78 VAL A C 1
ATOM 593 O O . VAL A 1 78 ? -2.436 0.480 3.129 1.00 90.75 78 VAL A O 1
ATOM 596 N N . LEU A 1 79 ? -1.136 0.712 1.306 1.00 90.75 79 LEU A N 1
ATOM 597 C CA . LEU A 1 79 ? -2.174 1.308 0.463 1.00 90.75 79 LEU A CA 1
ATOM 598 C C . LEU A 1 79 ? -3.346 0.344 0.232 1.00 90.75 79 LEU A C 1
ATOM 600 O O . LEU A 1 79 ? -4.501 0.767 0.246 1.00 90.75 79 LEU A O 1
ATOM 604 N N . ALA A 1 80 ? -3.065 -0.948 0.052 1.00 93.56 80 ALA A N 1
ATOM 605 C CA . ALA A 1 80 ? -4.091 -1.973 -0.104 1.00 93.56 80 ALA A CA 1
ATOM 606 C C . ALA A 1 80 ? -4.916 -2.174 1.178 1.00 93.56 80 ALA A C 1
ATOM 608 O O . ALA A 1 80 ? -6.143 -2.217 1.101 1.00 93.56 80 ALA A O 1
ATOM 609 N N . PHE A 1 81 ? -4.276 -2.220 2.353 1.00 92.50 81 PHE A N 1
ATOM 610 C CA . PHE A 1 81 ? -4.976 -2.240 3.643 1.00 92.50 81 PHE A CA 1
ATOM 611 C C . PHE A 1 81 ? -5.892 -1.023 3.806 1.00 92.50 81 PHE A C 1
ATOM 613 O O . PHE A 1 81 ? -7.059 -1.181 4.159 1.00 92.50 81 PHE A O 1
ATOM 620 N N . ALA A 1 82 ? -5.403 0.178 3.486 1.00 89.81 82 ALA A N 1
ATOM 621 C CA . ALA A 1 82 ? -6.207 1.396 3.545 1.00 89.81 82 ALA A CA 1
ATOM 622 C C . ALA A 1 82 ? -7.418 1.354 2.591 1.00 89.81 82 ALA A C 1
ATOM 624 O O . ALA A 1 82 ? -8.513 1.774 2.967 1.00 89.81 82 ALA A O 1
ATOM 625 N N . ASP A 1 83 ? -7.253 0.824 1.372 1.00 90.62 83 ASP A N 1
ATOM 626 C CA . ASP A 1 83 ? -8.360 0.675 0.420 1.00 90.62 83 ASP A CA 1
ATOM 627 C C . ASP A 1 83 ? -9.433 -0.301 0.924 1.00 90.62 83 ASP A C 1
ATOM 629 O O . ASP A 1 83 ? -10.623 0.010 0.841 1.00 90.62 83 ASP A O 1
ATOM 633 N N . VAL A 1 84 ? -9.028 -1.448 1.479 1.00 91.94 84 VAL A N 1
ATOM 634 C CA . VAL A 1 84 ? -9.955 -2.446 2.035 1.00 91.94 84 VAL A CA 1
ATOM 635 C C . VAL A 1 84 ? -10.697 -1.896 3.252 1.00 91.94 84 VAL A C 1
ATOM 637 O O . VAL A 1 84 ? -11.921 -1.989 3.290 1.00 91.94 84 VAL A O 1
ATOM 640 N N . LEU A 1 85 ? -9.998 -1.269 4.203 1.00 89.75 85 LEU A N 1
ATOM 641 C CA . LEU A 1 85 ? -10.620 -0.661 5.387 1.00 89.75 85 LEU A CA 1
ATOM 642 C C . LEU A 1 85 ? -11.667 0.383 5.004 1.00 89.75 85 LEU A C 1
ATOM 644 O O . LEU A 1 85 ? -12.796 0.351 5.490 1.00 89.75 85 LEU A O 1
ATOM 648 N N . ARG A 1 86 ? -11.321 1.267 4.066 1.00 87.00 86 ARG A N 1
ATOM 649 C CA . ARG A 1 86 ? -12.240 2.294 3.574 1.00 87.00 86 ARG A CA 1
ATOM 650 C C . ARG A 1 86 ? -13.465 1.687 2.885 1.00 87.00 86 ARG A C 1
ATOM 652 O O . ARG A 1 86 ? -14.568 2.192 3.067 1.00 87.00 86 ARG A O 1
ATOM 659 N N . LYS A 1 87 ? -13.294 0.610 2.110 1.00 87.94 87 LYS A N 1
ATOM 660 C CA . LYS A 1 87 ? -14.409 -0.123 1.481 1.00 87.94 87 LYS A CA 1
ATOM 661 C C . LYS A 1 87 ? -15.275 -0.869 2.499 1.00 87.94 87 LYS A C 1
ATOM 663 O O . LYS A 1 87 ? -16.471 -0.991 2.272 1.00 87.94 87 LYS A O 1
ATOM 668 N N . GLY A 1 88 ? -14.692 -1.305 3.613 1.00 86.00 88 GLY A N 1
ATOM 669 C CA . GLY A 1 88 ? -15.387 -1.894 4.761 1.00 86.00 88 GLY A CA 1
ATOM 670 C C . GLY A 1 88 ? -16.039 -0.876 5.704 1.00 86.00 88 GLY A C 1
ATOM 671 O O . GLY A 1 88 ? -16.393 -1.234 6.819 1.00 86.00 88 GLY A O 1
ATOM 672 N N . GLY A 1 89 ? -16.160 0.397 5.305 1.00 83.62 89 GLY A N 1
ATOM 673 C CA . GLY A 1 89 ? -16.802 1.446 6.110 1.00 83.62 89 GLY A CA 1
ATOM 674 C C . GLY A 1 89 ? -15.915 2.064 7.196 1.00 83.62 89 GLY A C 1
ATOM 675 O O . GLY A 1 89 ? -16.335 2.997 7.878 1.00 83.62 89 GLY A O 1
ATOM 676 N N . VAL A 1 90 ? -14.663 1.618 7.328 1.00 79.00 90 VAL A N 1
ATOM 677 C CA . VAL A 1 90 ? -13.714 2.094 8.340 1.00 79.00 90 VAL A CA 1
ATOM 678 C C . VAL A 1 90 ? -12.820 3.188 7.749 1.00 79.00 90 VAL A C 1
ATOM 680 O O . VAL A 1 90 ? -11.637 2.992 7.477 1.00 79.00 90 VAL A O 1
ATOM 683 N N . ALA A 1 91 ? -13.402 4.362 7.500 1.00 66.12 91 ALA A N 1
ATOM 684 C CA . ALA A 1 91 ? -12.675 5.495 6.919 1.00 66.12 91 ALA A CA 1
ATOM 685 C C . ALA A 1 91 ? -11.907 6.333 7.958 1.00 66.12 91 ALA A C 1
ATOM 687 O O . ALA A 1 91 ? -10.949 7.005 7.607 1.00 66.12 91 ALA A O 1
ATOM 688 N N . THR A 1 92 ? -12.300 6.322 9.232 1.00 59.78 92 THR A N 1
ATOM 689 C CA . THR A 1 92 ? -11.774 7.268 10.238 1.00 59.78 92 THR A CA 1
ATOM 690 C C . THR A 1 92 ? -10.995 6.616 11.373 1.00 59.78 92 THR A C 1
ATOM 692 O O . THR A 1 92 ? -10.449 7.334 12.214 1.00 59.78 92 THR A O 1
ATOM 695 N N . ALA A 1 93 ? -10.917 5.284 11.413 1.00 65.44 93 ALA A N 1
ATOM 696 C CA . ALA A 1 93 ? -10.230 4.611 12.502 1.00 65.44 93 ALA A CA 1
AT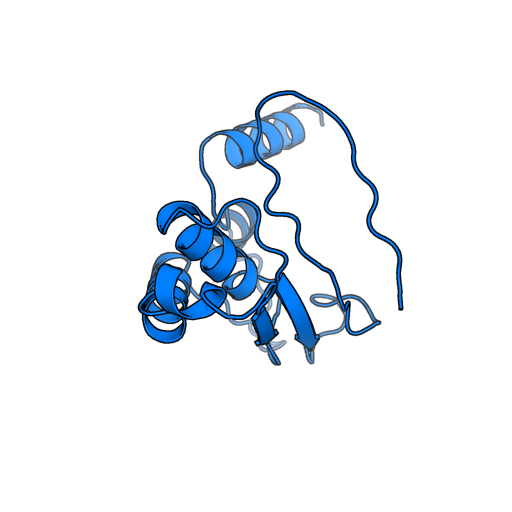OM 697 C C . ALA A 1 93 ? -8.705 4.766 12.363 1.00 65.44 93 ALA A C 1
ATOM 699 O O . ALA A 1 93 ? -8.155 4.518 11.284 1.00 65.44 93 ALA A O 1
ATOM 700 N N . PRO A 1 94 ? -8.002 5.177 13.431 1.00 70.50 94 PRO A N 1
ATOM 701 C CA . PRO A 1 94 ? -6.553 5.228 13.417 1.00 70.50 94 PRO A CA 1
ATOM 702 C C . PRO A 1 94 ? -5.962 3.833 13.172 1.00 70.50 94 PRO A C 1
ATOM 704 O O . PRO A 1 94 ? -6.392 2.835 13.746 1.00 70.50 94 PRO A O 1
ATOM 707 N N . VAL A 1 95 ? -4.950 3.767 12.308 1.00 79.06 95 VAL A N 1
ATOM 708 C CA . VAL A 1 95 ? -4.156 2.560 12.052 1.00 79.06 95 VAL A CA 1
ATOM 709 C C . VAL A 1 95 ? -2.703 2.897 12.328 1.00 79.06 95 VAL A C 1
ATOM 711 O O . VAL A 1 95 ? -2.139 3.758 11.653 1.00 79.06 95 VAL A O 1
ATOM 714 N N . SER A 1 96 ? -2.105 2.231 13.312 1.00 80.12 96 SER A N 1
ATOM 715 C CA . SER A 1 96 ? -0.668 2.303 13.563 1.00 80.12 96 SER A CA 1
ATOM 716 C C . SER A 1 96 ? 0.041 1.380 12.582 1.00 80.12 96 SER A C 1
ATOM 718 O O . SER A 1 96 ? -0.293 0.202 12.485 1.00 80.12 96 SER A O 1
ATOM 720 N N . VAL A 1 97 ? 1.004 1.885 11.821 1.00 78.88 97 VAL A N 1
ATOM 721 C CA . VAL A 1 97 ? 1.739 1.069 10.847 1.00 78.88 97 VAL A CA 1
ATOM 722 C C . VAL A 1 97 ? 3.205 1.020 11.248 1.00 78.88 97 VAL A C 1
ATOM 724 O O . VAL A 1 97 ? 3.803 2.051 11.507 1.00 78.88 97 VAL A O 1
ATOM 727 N N . GLY A 1 98 ? 3.790 -0.173 11.311 1.00 80.81 98 GLY A N 1
ATOM 728 C CA . GLY A 1 98 ? 5.220 -0.392 11.495 1.00 80.81 98 GLY A CA 1
ATOM 729 C C . GLY A 1 98 ? 5.852 -0.870 10.193 1.00 80.81 98 GLY A C 1
ATOM 730 O O . GLY A 1 98 ? 5.602 -1.999 9.768 1.00 80.81 98 GLY A O 1
ATOM 731 N N . LEU A 1 99 ? 6.684 -0.026 9.583 1.00 79.19 99 LEU A N 1
ATOM 732 C CA . LEU A 1 99 ? 7.325 -0.287 8.292 1.00 79.19 99 LEU A CA 1
ATOM 733 C C . LEU A 1 99 ? 8.798 -0.654 8.455 1.00 79.19 99 LEU A C 1
ATOM 735 O O . LEU A 1 99 ? 9.536 0.012 9.183 1.00 79.19 99 LEU A O 1
ATOM 739 N N . ARG A 1 100 ? 9.234 -1.704 7.754 1.00 76.62 100 ARG A N 1
ATOM 740 C CA . ARG A 1 100 ? 10.654 -2.006 7.540 1.00 76.62 100 ARG A CA 1
ATOM 741 C C . ARG A 1 100 ? 10.886 -2.333 6.074 1.00 76.62 100 ARG A C 1
ATOM 743 O O . ARG A 1 100 ? 10.018 -2.881 5.404 1.00 76.62 100 ARG A O 1
ATOM 750 N N . ASP A 1 101 ? 12.069 -1.999 5.585 1.00 74.62 101 ASP A N 1
ATOM 751 C CA . ASP A 1 101 ? 12.534 -2.416 4.270 1.00 74.62 101 ASP A CA 1
ATOM 752 C C . ASP A 1 101 ? 14.056 -2.553 4.289 1.00 74.62 101 ASP A C 1
ATOM 754 O O . ASP A 1 101 ? 14.750 -1.781 4.957 1.00 74.62 101 ASP A O 1
ATOM 758 N N . ARG A 1 102 ? 14.590 -3.545 3.569 1.00 67.62 102 ARG A N 1
ATOM 759 C CA . ARG A 1 102 ? 16.047 -3.735 3.463 1.00 67.62 102 ARG A CA 1
ATOM 760 C C . ARG A 1 102 ? 16.702 -2.733 2.513 1.00 67.62 102 ARG A C 1
ATOM 762 O O . ARG A 1 102 ? 17.914 -2.531 2.578 1.00 67.62 102 ARG A O 1
ATOM 769 N N . TYR A 1 103 ? 15.927 -2.098 1.645 1.00 63.12 103 TYR A N 1
ATOM 770 C CA . TYR A 1 103 ? 16.386 -1.185 0.622 1.00 63.12 103 TYR A CA 1
ATOM 771 C C . TYR A 1 103 ? 16.117 0.265 1.047 1.00 63.12 103 TYR A C 1
ATOM 773 O O . TYR A 1 103 ? 15.021 0.806 0.930 1.00 63.12 103 TYR A O 1
ATOM 781 N N . ARG A 1 104 ? 17.164 0.933 1.549 1.00 52.94 104 ARG A N 1
ATOM 782 C CA . ARG A 1 104 ? 17.094 2.278 2.163 1.00 52.94 104 ARG A CA 1
ATOM 783 C C . ARG A 1 104 ? 16.495 3.375 1.269 1.00 52.94 104 ARG A C 1
ATOM 785 O O . ARG A 1 104 ? 16.111 4.421 1.779 1.00 52.94 104 ARG A O 1
ATOM 792 N N . SER A 1 105 ? 16.462 3.188 -0.048 1.00 53.19 105 SER A N 1
ATOM 793 C CA . SER A 1 105 ? 15.818 4.135 -0.969 1.00 53.19 105 SER A CA 1
ATOM 794 C C . SER A 1 105 ? 14.309 3.917 -1.121 1.00 53.19 105 SER A C 1
ATOM 796 O O . SER A 1 105 ? 13.664 4.773 -1.712 1.00 53.19 105 SER A O 1
ATOM 798 N N . ALA A 1 106 ? 13.752 2.813 -0.612 1.00 49.06 106 ALA A N 1
ATOM 799 C CA . ALA A 1 106 ? 12.319 2.522 -0.647 1.00 49.06 106 ALA A CA 1
ATOM 800 C C . ALA A 1 106 ? 11.618 2.905 0.671 1.00 49.06 106 ALA A C 1
ATOM 802 O O . ALA A 1 106 ? 10.586 3.567 0.637 1.00 49.06 106 ALA A O 1
ATOM 803 N N . CYS A 1 107 ? 12.223 2.603 1.829 1.00 44.59 107 CYS A N 1
ATOM 804 C CA . CYS A 1 107 ? 11.705 3.023 3.137 1.00 44.59 107 CYS A CA 1
ATOM 805 C C . CYS A 1 107 ? 12.615 4.074 3.793 1.00 44.59 107 CYS A C 1
ATOM 807 O O . CYS A 1 107 ? 13.817 3.858 3.969 1.00 44.59 107 CYS A O 1
ATOM 809 N N . GLY A 1 108 ? 12.039 5.216 4.186 1.00 48.25 108 GLY A N 1
ATOM 810 C CA . GLY A 1 108 ? 12.729 6.243 4.973 1.00 48.25 108 GLY A CA 1
ATOM 811 C C . GLY A 1 108 ? 13.283 5.689 6.298 1.00 48.25 108 GLY A C 1
ATOM 812 O O . GLY A 1 108 ? 12.749 4.737 6.856 1.00 48.25 108 GLY A O 1
ATOM 813 N N . ARG A 1 109 ? 14.382 6.274 6.800 1.00 38.19 109 ARG A N 1
ATOM 814 C CA . ARG A 1 109 ? 15.292 5.698 7.823 1.00 38.19 109 ARG A CA 1
ATOM 815 C C . ARG A 1 109 ? 14.728 5.423 9.221 1.00 38.19 109 ARG A C 1
ATOM 817 O O . ARG A 1 109 ? 15.433 4.792 10.000 1.00 38.19 109 ARG A O 1
ATOM 824 N N . ASN A 1 110 ? 13.525 5.859 9.554 1.00 33.00 110 ASN A N 1
ATOM 825 C CA . ASN A 1 110 ? 12.956 5.639 10.879 1.00 33.00 110 ASN A CA 1
ATOM 826 C C . ASN A 1 110 ? 11.699 4.808 10.683 1.00 33.00 110 ASN A C 1
ATOM 828 O O . ASN A 1 110 ? 10.876 5.200 9.865 1.00 33.00 110 ASN A O 1
ATOM 832 N N . GLY A 1 111 ? 11.554 3.681 11.388 1.00 40.72 111 GLY A N 1
ATOM 833 C CA . GLY A 1 111 ? 10.289 2.947 11.427 1.00 40.72 111 GLY A CA 1
ATOM 834 C C . GLY A 1 111 ? 9.185 3.931 11.794 1.00 40.72 111 GLY A C 1
ATOM 835 O O . GLY A 1 111 ? 9.131 4.418 12.922 1.00 40.72 111 GLY A O 1
ATOM 836 N N . ILE A 1 112 ? 8.398 4.332 10.799 1.00 39.97 112 ILE A N 1
ATOM 837 C CA . ILE A 1 112 ? 7.443 5.413 10.965 1.00 39.97 112 ILE A CA 1
ATOM 838 C C . ILE A 1 112 ? 6.239 4.799 11.661 1.00 39.97 112 ILE A C 1
ATOM 840 O O . ILE A 1 112 ? 5.459 4.128 11.001 1.00 39.97 112 ILE A O 1
ATOM 844 N N . HIS A 1 113 ? 6.073 5.035 12.964 1.00 36.34 113 HIS A N 1
ATOM 845 C CA . HIS A 1 113 ? 4.783 4.869 13.636 1.00 36.34 113 HIS A CA 1
ATOM 846 C C . HIS A 1 113 ? 3.846 5.984 13.162 1.00 36.34 113 HIS A C 1
ATOM 848 O O . HIS A 1 113 ? 3.586 6.957 13.863 1.00 36.34 113 HIS A O 1
ATOM 854 N N . THR A 1 114 ? 3.397 5.900 11.914 1.00 37.41 114 THR A N 1
ATOM 855 C CA . THR A 1 114 ? 2.370 6.800 11.396 1.00 37.41 114 THR A CA 1
ATOM 856 C C . THR A 1 114 ? 1.021 6.193 11.704 1.00 37.41 114 THR A C 1
ATOM 858 O O . THR A 1 114 ? 0.684 5.138 11.167 1.00 37.41 114 THR A O 1
ATOM 861 N N . ALA A 1 115 ? 0.231 6.894 12.519 1.00 34.81 115 ALA A N 1
ATOM 862 C CA . ALA A 1 115 ? -1.208 6.854 12.351 1.00 34.81 115 ALA A CA 1
ATOM 863 C C . ALA A 1 115 ? -1.479 7.325 10.918 1.00 34.81 115 ALA A C 1
ATOM 865 O O . ALA A 1 115 ? -1.137 8.457 10.577 1.00 34.81 115 ALA A O 1
ATOM 866 N N . VAL A 1 116 ? -2.005 6.460 10.055 1.00 37.44 116 VAL A N 1
ATOM 867 C CA . VAL A 1 116 ? -2.501 6.896 8.747 1.00 37.44 116 VAL A CA 1
ATOM 868 C C . VAL A 1 116 ? -3.933 7.376 8.972 1.00 37.44 116 VAL A C 1
ATOM 870 O O . VAL A 1 116 ? -4.821 6.535 9.099 1.00 37.44 116 VAL A O 1
ATOM 873 N N . PRO A 1 117 ? -4.216 8.692 9.057 1.00 35.28 117 PRO A N 1
ATOM 874 C CA . PRO A 1 117 ? -5.584 9.144 8.902 1.00 35.28 117 PRO A CA 1
ATOM 875 C C . PRO A 1 117 ? -5.956 8.875 7.444 1.00 35.28 117 PRO A C 1
ATOM 877 O O . PRO A 1 117 ? -5.436 9.529 6.535 1.00 35.28 117 PRO A O 1
ATOM 880 N N . VAL A 1 118 ? -6.832 7.902 7.202 1.00 37.22 118 VAL A N 1
ATOM 881 C CA . VAL A 1 118 ? -7.454 7.709 5.889 1.00 37.22 118 VAL A CA 1
ATOM 882 C C . VAL A 1 118 ? -8.396 8.902 5.689 1.00 37.22 118 VAL A C 1
ATOM 884 O O . VAL A 1 118 ? -9.569 8.868 6.025 1.00 37.22 118 VAL A O 1
ATOM 887 N N . ARG A 1 119 ? -7.841 10.050 5.280 1.00 28.23 119 ARG A N 1
ATOM 888 C CA . ARG A 1 119 ? -8.586 11.312 5.231 1.00 28.23 119 ARG A CA 1
ATOM 889 C C . ARG A 1 119 ? -9.764 11.188 4.274 1.00 28.23 119 ARG A C 1
ATOM 891 O O . ARG A 1 119 ? -9.592 11.036 3.066 1.00 28.23 119 ARG A O 1
ATOM 898 N N . ASP A 1 120 ? -10.941 11.349 4.856 1.00 30.12 120 ASP A N 1
ATOM 899 C CA . ASP A 1 120 ? -12.186 11.656 4.182 1.00 30.12 120 ASP A CA 1
ATOM 900 C C . ASP A 1 120 ? -12.016 12.954 3.372 1.00 30.12 120 ASP A C 1
ATOM 902 O O . ASP A 1 120 ? -11.746 14.035 3.910 1.00 30.12 120 ASP A O 1
ATOM 906 N N . CYS A 1 121 ? -12.108 12.845 2.048 1.00 29.89 121 CYS A N 1
ATOM 907 C CA . CYS A 1 121 ? -12.073 13.989 1.148 1.00 29.89 121 CYS A CA 1
ATOM 908 C C . CYS A 1 121 ? -13.480 14.592 1.053 1.00 29.89 121 CYS A C 1
ATOM 910 O O . CYS A 1 121 ? -14.097 14.562 -0.007 1.00 29.89 121 CYS A O 1
ATOM 912 N N . ARG A 1 122 ? -14.002 15.132 2.165 1.00 27.41 122 ARG A N 1
ATOM 913 C CA . ARG A 1 122 ? -15.085 16.131 2.186 1.00 27.41 122 ARG A CA 1
ATOM 914 C C . ARG A 1 122 ? -15.178 16.807 3.561 1.00 27.41 122 ARG A C 1
ATOM 916 O O . ARG A 1 122 ? -15.504 16.186 4.556 1.00 27.41 122 ARG A O 1
ATOM 923 N N . ARG A 1 123 ? -14.891 18.117 3.560 1.00 32.69 123 ARG A N 1
ATOM 924 C CA . ARG A 1 123 ? -15.262 19.170 4.534 1.00 32.69 123 ARG A CA 1
ATOM 925 C C . ARG A 1 123 ? -15.550 18.740 5.990 1.00 32.69 123 ARG A C 1
ATOM 927 O O . ARG A 1 123 ? -16.644 18.284 6.287 1.00 32.69 123 ARG A O 1
ATOM 934 N N . SER A 1 124 ? -14.669 19.177 6.897 1.00 32.97 124 SER A N 1
ATOM 935 C CA . SER A 1 124 ? -14.939 20.070 8.054 1.00 32.97 124 SER A CA 1
ATOM 936 C C . SER A 1 124 ? -14.228 19.652 9.352 1.00 32.97 124 SER A C 1
ATOM 938 O O . SER A 1 124 ? -14.247 18.497 9.745 1.00 32.97 124 SER A O 1
ATOM 940 N N . GLY A 1 125 ? -13.622 20.643 10.022 1.00 28.66 125 GLY A N 1
ATOM 941 C CA . GLY A 1 125 ? -13.337 20.632 11.463 1.00 28.66 125 GLY A CA 1
ATOM 942 C C . GLY A 1 125 ? -12.135 19.808 11.929 1.00 28.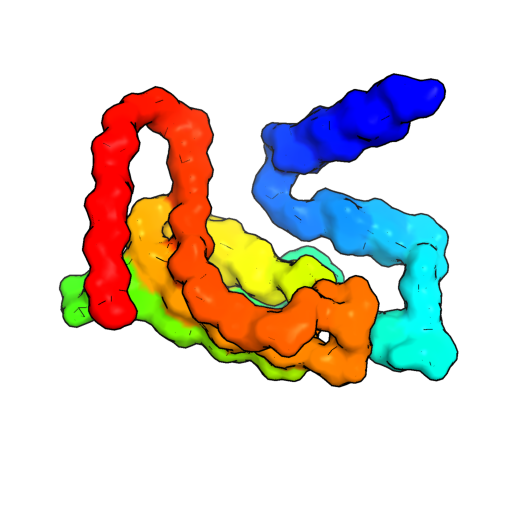66 125 GLY A C 1
ATOM 943 O O . GLY A 1 125 ? -12.253 18.625 12.224 1.00 28.66 125 GLY A O 1
ATOM 944 N N . GLY A 1 126 ? -10.982 20.462 12.084 1.00 32.22 126 GLY A N 1
ATOM 945 C CA . GLY A 1 126 ? -9.802 19.865 12.704 1.00 32.22 126 GLY A CA 1
ATOM 946 C C . GLY A 1 126 ? -10.040 19.438 14.156 1.00 32.22 126 GLY A C 1
ATOM 947 O O . GLY A 1 126 ? -10.612 20.181 14.952 1.00 32.22 126 GLY A O 1
ATOM 948 N N . ARG A 1 127 ? -9.542 18.250 14.509 1.00 30.50 127 ARG A N 1
ATOM 949 C CA . ARG A 1 127 ? -9.293 17.848 15.894 1.00 30.50 127 ARG A CA 1
ATOM 950 C C . ARG A 1 127 ? -7.949 17.124 15.951 1.00 30.50 127 ARG A C 1
ATOM 952 O O . ARG A 1 127 ? -7.730 16.136 15.257 1.00 30.50 127 ARG A O 1
ATOM 959 N N . GLN A 1 128 ? -7.034 17.711 16.709 1.00 32.00 128 GLN A N 1
ATOM 960 C CA . GLN A 1 128 ? -5.677 17.241 16.969 1.00 32.00 128 GLN A CA 1
ATOM 961 C C . GLN A 1 128 ? -5.759 16.300 18.180 1.00 32.00 128 GLN A C 1
ATOM 963 O O . GLN A 1 128 ? -6.340 16.690 19.191 1.00 32.00 128 GLN A O 1
ATOM 968 N N . TYR A 1 129 ? -5.248 15.071 18.074 1.00 37.25 129 TYR A N 1
ATOM 969 C CA . TYR A 1 129 ? -5.202 14.129 19.201 1.00 37.25 129 TYR A CA 1
ATOM 970 C C . TYR A 1 129 ? -3.839 14.207 19.910 1.00 37.25 129 TYR A C 1
ATOM 972 O O . TYR A 1 129 ? -2.831 14.432 19.231 1.00 37.25 129 TYR A O 1
ATOM 980 N N . PRO A 1 130 ? -3.803 14.067 21.249 1.00 29.78 130 PRO A N 1
ATOM 981 C CA . PRO A 1 130 ? -2.582 14.172 22.039 1.00 29.78 130 PRO A CA 1
ATOM 982 C C . PRO A 1 130 ? -1.739 12.899 21.904 1.00 29.78 130 PRO A C 1
ATOM 984 O O . PRO A 1 130 ? -2.279 11.806 21.740 1.00 29.78 130 PRO A O 1
ATOM 987 N N . GLY A 1 131 ? -0.418 13.068 21.942 1.00 33.38 131 GLY A N 1
ATOM 988 C CA . GLY A 1 131 ? 0.536 11.966 22.019 1.00 33.38 131 GLY A CA 1
ATOM 989 C C . GLY A 1 131 ? 0.628 11.408 23.437 1.00 33.38 131 GLY A C 1
ATOM 990 O O . GLY A 1 131 ? 0.483 12.160 24.403 1.00 33.38 131 GLY A O 1
ATOM 991 N N . GLU A 1 132 ? 0.868 10.102 23.520 1.00 32.59 132 GLU A N 1
ATOM 992 C CA . GLU A 1 132 ? 1.528 9.466 24.666 1.00 32.59 132 GLU A CA 1
ATOM 993 C C . GLU A 1 132 ? 3.049 9.580 24.513 1.00 32.59 132 GLU A C 1
ATOM 995 O O . GLU A 1 132 ? 3.532 9.487 23.356 1.00 32.59 132 GLU A O 1
#

Organism: Citrobacter braakii (NCBI:txid57706)

InterPro domains:
  IPR029063 S-adenosyl-L-methionine-dependent methyltransferase superfamily [G3DSA:3.40.50.150] (17-113)
  IPR029063 S-adenosyl-L-methionine-dependent methyltransferase superfamily [SSF53335] (15-87)

pLDDT: mean 74.95, std 21.8, range [27.41, 96.31]